Protein AF-A0A952J704-F1 (afdb_monomer_lite)

Foldseek 3Di:
DEEEEEPPDDPCVVVVCVVDPYHYYYCVNVVNPPPDPVVVVVVCVVVVPPYYDD

pLDDT: mean 95.69, std 1.83, range [89.56, 98.12]

Radius of gyration: 10.56 Å; chains: 1; bounding box: 23×17×27 Å

Sequence (54 aa):
MKILLDENIDVRFKLLFSNTIHEVFTVKDMRWNGIKNGKLLELLREYGFDCWIF

Structure (mmCIF, N/CA/C/O backbone):
dat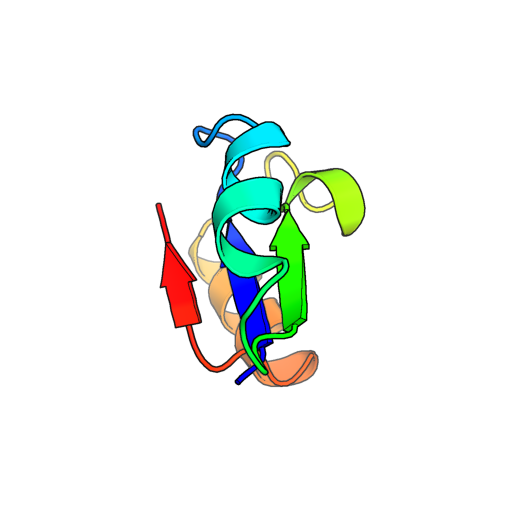a_AF-A0A952J704-F1
#
_entry.id   AF-A0A952J704-F1
#
loop_
_atom_site.group_PDB
_atom_site.id
_atom_site.type_symbol
_atom_site.label_atom_id
_atom_site.label_alt_id
_atom_site.label_comp_id
_atom_site.label_asym_id
_atom_site.label_entity_id
_atom_site.label_seq_id
_atom_site.pdbx_PDB_ins_code
_atom_site.Cartn_x
_atom_site.Cartn_y
_atom_site.Cartn_z
_atom_site.occupancy
_atom_site.B_iso_or_equiv
_atom_site.auth_seq_id
_atom_site.auth_comp_id
_atom_site.auth_asym_id
_atom_site.auth_atom_id
_atom_site.pdbx_PDB_model_num
ATOM 1 N N . MET A 1 1 ? -0.527 -6.448 -12.447 1.00 93.56 1 MET A N 1
ATOM 2 C CA . MET A 1 1 ? -0.834 -6.644 -11.012 1.00 93.56 1 MET A CA 1
ATOM 3 C C . MET A 1 1 ? -1.094 -5.292 -10.393 1.00 93.56 1 MET A C 1
ATOM 5 O O . MET A 1 1 ? -0.360 -4.357 -10.717 1.00 93.56 1 MET A O 1
ATOM 9 N N . LYS A 1 2 ? -2.090 -5.209 -9.519 1.00 97.56 2 LYS A N 1
ATOM 10 C CA . LYS A 1 2 ? -2.476 -3.994 -8.813 1.00 97.56 2 LYS A CA 1
ATOM 11 C C . LYS A 1 2 ? -1.863 -3.985 -7.414 1.00 97.56 2 LYS A C 1
ATOM 13 O O . LYS A 1 2 ? -2.100 -4.896 -6.623 1.00 97.56 2 LYS A O 1
ATOM 18 N N . ILE A 1 3 ? -1.042 -2.981 -7.133 1.00 97.75 3 ILE A N 1
ATOM 19 C CA . ILE A 1 3 ? -0.233 -2.876 -5.914 1.00 97.75 3 ILE A CA 1
ATOM 20 C C . ILE A 1 3 ? -0.717 -1.679 -5.098 1.00 97.75 3 ILE A C 1
ATOM 22 O O . ILE A 1 3 ? -0.863 -0.583 -5.643 1.00 97.75 3 ILE A O 1
ATOM 26 N N . LEU A 1 4 ? -0.941 -1.881 -3.800 1.00 97.81 4 LEU A N 1
ATOM 27 C CA . LEU A 1 4 ? -1.157 -0.801 -2.841 1.00 97.81 4 LEU A CA 1
ATOM 28 C C . LEU A 1 4 ? 0.120 -0.574 -2.026 1.00 97.81 4 LEU A C 1
ATOM 30 O O . LEU A 1 4 ? 0.657 -1.514 -1.444 1.00 97.81 4 LEU A O 1
ATOM 34 N N . LEU A 1 5 ? 0.587 0.669 -1.968 1.00 97.25 5 LEU A N 1
ATOM 35 C CA . LEU A 1 5 ? 1.642 1.119 -1.063 1.00 97.25 5 LEU A CA 1
ATOM 36 C C . LEU A 1 5 ? 1.011 1.715 0.193 1.00 97.25 5 LEU A C 1
ATOM 38 O O . LEU A 1 5 ? 0.114 2.559 0.087 1.00 97.25 5 LEU A O 1
ATOM 42 N N . ASP A 1 6 ? 1.485 1.283 1.354 1.00 95.75 6 ASP A N 1
ATOM 43 C CA . ASP A 1 6 ? 1.006 1.745 2.650 1.00 95.75 6 ASP A CA 1
ATOM 44 C C . ASP A 1 6 ? 1.332 3.225 2.924 1.00 95.75 6 ASP A C 1
ATOM 46 O O . ASP A 1 6 ? 2.097 3.873 2.205 1.00 95.75 6 ASP A O 1
ATOM 50 N N . GLU A 1 7 ? 0.710 3.788 3.960 1.00 93.69 7 GLU A N 1
ATOM 51 C CA . GLU A 1 7 ? 0.867 5.191 4.352 1.00 93.69 7 GLU A CA 1
ATOM 52 C C . GLU A 1 7 ? 2.265 5.523 4.890 1.00 93.69 7 GLU A C 1
ATOM 54 O O . GLU A 1 7 ? 2.668 6.689 4.877 1.00 93.69 7 GLU A O 1
ATOM 59 N N . ASN A 1 8 ? 3.021 4.511 5.314 1.00 93.00 8 ASN A N 1
ATOM 60 C CA . ASN A 1 8 ? 4.412 4.657 5.734 1.00 93.00 8 ASN A CA 1
ATOM 61 C C . ASN A 1 8 ? 5.421 4.677 4.559 1.00 93.00 8 ASN A C 1
ATOM 63 O O . ASN A 1 8 ? 6.598 4.976 4.783 1.00 93.00 8 ASN A O 1
ATOM 67 N N . ILE A 1 9 ? 4.988 4.411 3.319 1.00 94.50 9 ILE A N 1
ATOM 68 C CA . ILE A 1 9 ? 5.841 4.421 2.122 1.00 94.50 9 ILE A CA 1
ATOM 69 C C . ILE A 1 9 ? 5.779 5.787 1.429 1.00 94.50 9 ILE A C 1
ATOM 71 O O . ILE A 1 9 ? 4.712 6.349 1.180 1.00 94.50 9 ILE A O 1
ATOM 75 N N . ASP A 1 10 ? 6.946 6.319 1.050 1.00 94.12 10 ASP A N 1
ATOM 76 C CA . ASP A 1 10 ? 7.032 7.560 0.276 1.00 94.12 10 ASP A CA 1
ATOM 77 C C . ASP A 1 10 ? 6.278 7.425 -1.059 1.00 94.12 10 ASP A C 1
ATOM 79 O O . ASP A 1 10 ? 6.538 6.524 -1.857 1.00 94.12 10 ASP A O 1
ATOM 83 N N . VAL A 1 11 ? 5.378 8.369 -1.347 1.00 91.56 11 VAL A N 1
ATOM 84 C CA . VAL A 1 11 ? 4.546 8.362 -2.562 1.00 91.56 11 VAL A CA 1
ATOM 85 C C . VAL A 1 11 ? 5.353 8.331 -3.863 1.00 91.56 11 VAL A C 1
ATOM 87 O O . VAL A 1 11 ? 4.836 7.895 -4.889 1.00 91.56 11 VAL A O 1
ATOM 90 N N . ARG A 1 12 ? 6.616 8.779 -3.849 1.00 94.81 12 ARG A N 1
ATOM 91 C CA . ARG A 1 12 ? 7.527 8.740 -5.003 1.00 94.81 12 ARG A CA 1
ATOM 92 C C . ARG A 1 12 ? 8.023 7.330 -5.301 1.00 94.81 12 ARG A C 1
ATOM 94 O O . ARG A 1 12 ? 8.464 7.091 -6.419 1.00 94.81 12 ARG A O 1
ATOM 101 N N . PHE A 1 13 ? 7.908 6.385 -4.366 1.00 95.19 13 PHE A N 1
ATOM 102 C CA . PHE A 1 13 ? 8.275 4.986 -4.590 1.00 95.19 13 PHE A CA 1
ATOM 103 C C . PHE A 1 13 ? 7.486 4.366 -5.751 1.00 95.19 13 PHE A C 1
ATOM 105 O O . PHE A 1 13 ? 8.034 3.573 -6.515 1.00 95.19 13 PHE A O 1
ATOM 112 N N . LYS A 1 14 ? 6.244 4.820 -5.985 1.00 94.94 14 LYS A N 1
ATOM 113 C CA . LYS A 1 14 ? 5.452 4.403 -7.154 1.00 94.94 14 LYS A CA 1
ATOM 114 C C . LYS A 1 14 ? 6.145 4.694 -8.490 1.00 94.94 14 LYS A C 1
ATOM 116 O O . LYS A 1 14 ? 5.934 3.966 -9.452 1.00 94.94 14 LYS A O 1
ATOM 121 N N . LEU A 1 15 ? 7.010 5.714 -8.549 1.00 94.94 15 LEU A N 1
ATOM 122 C CA . LEU A 1 15 ? 7.738 6.086 -9.766 1.00 94.94 15 LEU A CA 1
ATOM 123 C C . LEU A 1 15 ? 8.739 5.010 -10.198 1.00 94.94 15 LEU A C 1
ATOM 125 O O . LEU A 1 15 ? 9.035 4.911 -11.387 1.00 94.94 15 LEU A O 1
ATOM 129 N N . LEU A 1 16 ? 9.217 4.171 -9.276 1.00 95.50 16 LEU A N 1
ATOM 130 C CA . LEU A 1 16 ? 10.110 3.056 -9.604 1.00 95.50 16 LEU A CA 1
ATOM 131 C C . LEU A 1 16 ? 9.417 1.981 -10.451 1.00 95.50 16 LEU A C 1
ATOM 133 O O . LEU A 1 16 ? 10.080 1.240 -11.170 1.00 95.50 16 LEU A O 1
ATOM 137 N N . PHE A 1 17 ? 8.083 1.939 -10.424 1.00 94.81 17 PHE A N 1
ATOM 138 C CA . PHE A 1 17 ? 7.276 1.020 -11.220 1.00 94.81 17 PHE A CA 1
ATOM 139 C C . PHE A 1 17 ? 6.881 1.596 -12.586 1.00 94.81 17 PHE A C 1
ATOM 141 O O . PHE A 1 17 ? 6.252 0.889 -13.369 1.00 94.81 17 PHE A O 1
ATOM 148 N N . SER A 1 18 ? 7.270 2.836 -12.918 1.00 93.38 18 SER A N 1
ATOM 149 C CA . SER A 1 18 ? 6.827 3.518 -14.152 1.00 93.38 18 SER A CA 1
ATOM 150 C C . SER A 1 18 ? 7.204 2.781 -15.442 1.00 93.38 18 SER A C 1
ATOM 152 O O . SER A 1 18 ? 6.537 2.951 -16.455 1.00 93.38 18 SER A O 1
ATOM 154 N N . ASN A 1 19 ? 8.252 1.951 -15.411 1.00 96.12 19 ASN A N 1
ATOM 155 C CA . ASN A 1 19 ? 8.706 1.151 -16.556 1.00 96.12 19 ASN A CA 1
ATOM 156 C C . ASN A 1 19 ? 8.187 -0.299 -16.519 1.00 96.12 19 ASN A C 1
ATOM 158 O O . ASN A 1 19 ? 8.751 -1.179 -17.166 1.00 96.12 19 ASN A O 1
ATOM 162 N N . THR A 1 20 ? 7.154 -0.575 -15.723 1.00 95.81 20 THR A N 1
ATOM 163 C CA . THR A 1 20 ? 6.588 -1.916 -15.526 1.00 95.81 20 THR A CA 1
ATOM 164 C C . THR A 1 20 ? 5.103 -1.943 -15.884 1.00 95.81 20 THR A C 1
ATOM 166 O O . THR A 1 20 ? 4.469 -0.904 -16.030 1.00 95.81 20 THR A O 1
ATOM 169 N N . ILE A 1 21 ? 4.526 -3.143 -15.980 1.00 96.62 21 ILE A N 1
ATOM 170 C CA . ILE A 1 21 ? 3.085 -3.349 -16.220 1.00 96.62 21 ILE A CA 1
ATOM 171 C C . ILE A 1 21 ? 2.230 -3.250 -14.939 1.00 96.62 21 ILE A C 1
ATOM 173 O O . ILE A 1 21 ? 1.070 -3.663 -14.932 1.00 96.62 21 ILE A O 1
ATOM 177 N N . HIS A 1 22 ? 2.812 -2.819 -13.818 1.00 96.75 22 HIS A N 1
ATOM 178 C CA . HIS A 1 22 ? 2.126 -2.779 -12.529 1.00 96.75 22 HIS A CA 1
ATOM 179 C C . HIS A 1 22 ? 1.303 -1.497 -12.377 1.00 96.75 22 HIS A C 1
ATOM 181 O O . HIS A 1 22 ? 1.790 -0.398 -12.629 1.00 96.75 22 HIS A O 1
ATOM 187 N N . GLU A 1 23 ? 0.069 -1.637 -11.896 1.00 97.12 23 GLU A N 1
ATOM 188 C CA . GLU A 1 23 ? -0.776 -0.508 -11.511 1.00 97.12 23 GLU A CA 1
ATOM 189 C C . GLU A 1 23 ? -0.556 -0.225 -10.025 1.00 97.12 23 GLU A C 1
ATOM 191 O O . GLU A 1 23 ? -0.952 -1.023 -9.174 1.00 97.12 23 GLU A O 1
ATOM 196 N N . VAL A 1 24 ? 0.114 0.882 -9.703 1.00 97.50 24 VAL A N 1
ATOM 197 C CA . VAL A 1 24 ? 0.539 1.183 -8.329 1.00 97.50 24 VAL A CA 1
ATOM 198 C C . VAL A 1 24 ? -0.237 2.367 -7.769 1.00 97.50 24 VAL A C 1
ATOM 200 O O . VAL A 1 24 ? -0.190 3.471 -8.314 1.00 97.50 24 VAL A O 1
ATOM 203 N N . PHE A 1 25 ? -0.907 2.135 -6.645 1.00 97.25 25 PHE A N 1
ATOM 204 C CA . PHE A 1 25 ? -1.656 3.132 -5.886 1.00 97.25 25 PHE A CA 1
ATOM 205 C C . PHE A 1 25 ? -1.061 3.264 -4.490 1.00 97.25 25 PHE A C 1
ATOM 207 O O . PHE A 1 25 ? -0.505 2.312 -3.950 1.00 97.25 25 PHE A O 1
ATOM 214 N N . THR A 1 26 ? -1.207 4.427 -3.873 1.00 96.88 26 THR A N 1
ATOM 215 C CA . THR A 1 26 ? -0.906 4.608 -2.448 1.00 96.88 26 THR A CA 1
ATOM 216 C C . THR A 1 26 ? -2.198 4.6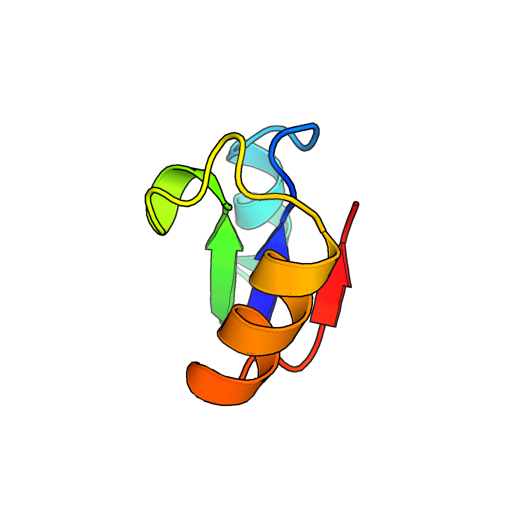26 -1.633 1.00 96.88 26 THR A C 1
ATOM 218 O O . THR A 1 26 ? -3.253 5.020 -2.137 1.00 96.88 26 THR A O 1
ATOM 221 N N . VAL A 1 27 ? -2.124 4.280 -0.345 1.00 96.12 27 VAL A N 1
ATOM 222 C CA . VAL A 1 27 ? -3.217 4.501 0.624 1.00 96.12 27 VAL A CA 1
ATOM 223 C C . VAL A 1 27 ? -3.718 5.951 0.560 1.00 96.12 27 VAL A C 1
ATOM 225 O O . VAL A 1 27 ? -4.920 6.213 0.650 1.00 96.12 27 VAL A O 1
ATOM 228 N N . LYS A 1 28 ? -2.816 6.904 0.296 1.00 94.38 28 LYS A N 1
ATOM 229 C CA . LYS A 1 28 ? -3.1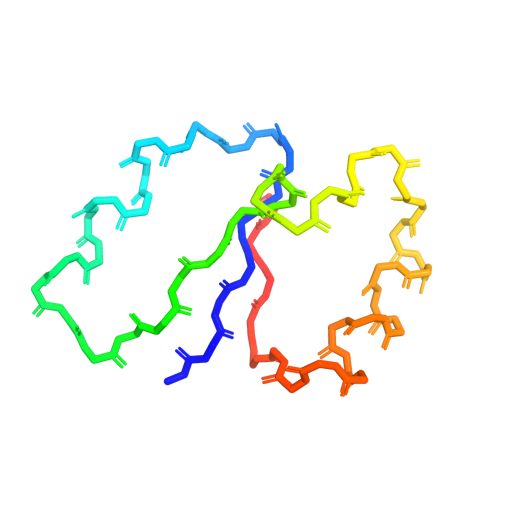50 8.316 0.108 1.00 94.38 28 LYS A CA 1
ATOM 230 C C . LYS A 1 28 ? -3.940 8.593 -1.175 1.00 94.38 28 LYS A C 1
ATOM 232 O O . LYS A 1 28 ? -4.929 9.322 -1.097 1.00 94.38 28 LYS A O 1
ATOM 237 N N . ASP A 1 29 ? -3.553 8.006 -2.312 1.00 95.62 29 ASP A N 1
ATOM 238 C CA . ASP A 1 29 ? -4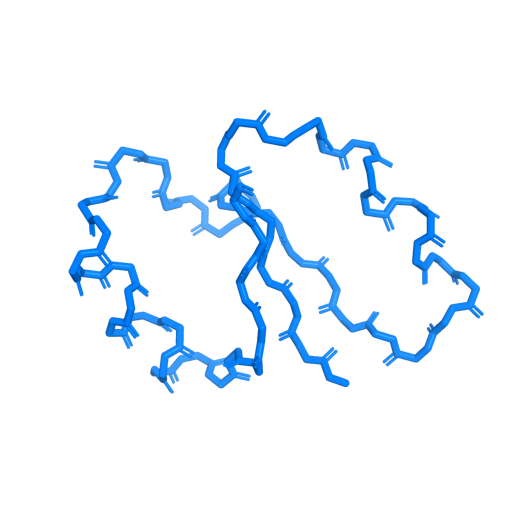.286 8.116 -3.588 1.00 95.62 29 ASP A CA 1
ATOM 239 C C . ASP A 1 29 ? -5.726 7.593 -3.430 1.00 95.62 29 ASP A C 1
ATOM 241 O O . ASP A 1 29 ? -6.674 8.209 -3.917 1.00 95.62 29 ASP A O 1
ATOM 245 N N . MET A 1 30 ? -5.892 6.505 -2.670 1.00 96.44 30 MET A N 1
ATOM 246 C CA . MET A 1 30 ? -7.188 5.877 -2.388 1.00 96.44 30 MET A CA 1
ATOM 247 C C . MET A 1 30 ? -7.993 6.574 -1.278 1.00 96.44 30 MET A C 1
ATOM 249 O O . MET A 1 30 ? -9.150 6.228 -1.049 1.00 96.44 30 MET A O 1
ATOM 253 N N . ARG A 1 31 ? -7.410 7.569 -0.591 1.00 96.00 31 ARG A N 1
ATOM 254 C CA . ARG A 1 31 ? -7.978 8.227 0.603 1.00 96.00 31 ARG A CA 1
ATOM 255 C C . ARG A 1 31 ? -8.292 7.250 1.748 1.00 96.00 31 ARG A C 1
ATOM 257 O O . ARG A 1 31 ? -9.273 7.424 2.464 1.00 96.00 31 ARG A O 1
ATOM 264 N N . TRP A 1 32 ? -7.442 6.245 1.937 1.00 96.50 32 TRP A N 1
ATOM 265 C CA . TRP A 1 32 ? -7.587 5.186 2.943 1.00 96.50 32 TRP A CA 1
ATOM 266 C C . TRP A 1 32 ? -6.698 5.373 4.185 1.00 96.50 32 TRP A C 1
ATOM 268 O O . TRP A 1 32 ? -6.551 4.444 4.973 1.00 96.50 32 TRP A O 1
ATOM 278 N N . ASN A 1 33 ? -6.095 6.552 4.373 1.00 93.69 33 ASN A N 1
ATOM 279 C CA . ASN A 1 33 ? -5.188 6.807 5.503 1.00 93.69 33 ASN A CA 1
ATOM 280 C C . ASN A 1 33 ? -5.895 6.585 6.852 1.00 93.69 33 ASN A C 1
ATOM 282 O O . ASN A 1 33 ? -7.030 7.033 7.039 1.00 93.69 33 ASN A O 1
ATOM 286 N N . GLY A 1 34 ? -5.219 5.920 7.789 1.00 92.06 34 GLY A N 1
ATOM 287 C CA . GLY A 1 34 ? -5.743 5.622 9.125 1.00 92.06 34 GLY A CA 1
ATOM 288 C C . GLY A 1 34 ? -6.830 4.537 9.177 1.00 92.06 34 GLY A C 1
ATOM 289 O O . GLY A 1 34 ? -7.420 4.311 10.239 1.00 92.06 34 GLY A O 1
ATOM 290 N N . ILE A 1 35 ? -7.119 3.850 8.065 1.00 94.88 35 ILE A N 1
ATOM 291 C CA . ILE A 1 35 ? -7.982 2.664 8.071 1.00 94.88 35 ILE A CA 1
ATOM 292 C C . ILE A 1 35 ? -7.232 1.507 8.740 1.00 94.88 35 ILE A C 1
ATOM 294 O O . ILE A 1 35 ? -6.102 1.190 8.391 1.00 94.88 35 ILE A O 1
ATOM 298 N N . LYS A 1 36 ? -7.883 0.821 9.689 1.00 94.69 36 LYS A N 1
ATOM 299 C CA . LYS A 1 36 ? -7.302 -0.361 10.346 1.00 94.69 36 LYS A CA 1
ATOM 300 C C . LYS A 1 36 ? -6.967 -1.448 9.321 1.00 94.69 36 LYS A C 1
ATOM 302 O O . LYS A 1 36 ? -7.813 -1.770 8.490 1.00 94.69 36 LYS A O 1
ATOM 307 N N . ASN A 1 37 ? -5.828 -2.120 9.489 1.00 92.50 37 ASN A N 1
ATOM 308 C CA . ASN A 1 37 ? -5.342 -3.176 8.587 1.00 92.50 37 ASN A CA 1
ATOM 309 C C . ASN A 1 37 ? -6.403 -4.229 8.232 1.00 92.50 37 ASN A C 1
ATOM 311 O O . ASN A 1 37 ? -6.526 -4.603 7.075 1.00 92.50 37 ASN A O 1
ATOM 315 N N . GLY A 1 38 ? -7.225 -4.670 9.194 1.00 94.88 38 GLY A N 1
ATOM 316 C CA . GLY A 1 38 ? -8.310 -5.622 8.915 1.00 94.88 38 GLY A CA 1
ATOM 317 C C . GLY A 1 38 ? -9.317 -5.101 7.883 1.00 94.88 38 GLY A C 1
ATOM 318 O O . GLY A 1 38 ? -9.680 -5.819 6.957 1.00 94.88 38 GLY A O 1
ATOM 319 N N . LYS A 1 39 ? -9.703 -3.823 7.986 1.00 96.56 39 LYS A N 1
ATOM 320 C CA . LYS A 1 39 ? -10.588 -3.180 7.011 1.00 96.56 39 LYS A CA 1
ATOM 321 C C . LYS A 1 39 ? -9.870 -2.902 5.690 1.00 96.56 39 LYS A C 1
ATOM 323 O O . LYS A 1 39 ? -10.482 -3.007 4.633 1.00 96.56 39 LYS A O 1
ATOM 328 N N . LEU A 1 40 ? -8.576 -2.591 5.740 1.00 96.25 40 LEU A N 1
ATOM 329 C CA . LEU A 1 40 ? -7.762 -2.402 4.544 1.00 96.25 40 LEU A CA 1
ATOM 330 C C . LEU A 1 40 ? -7.657 -3.699 3.727 1.00 96.25 40 LEU A C 1
ATOM 332 O O . LEU A 1 40 ? -7.825 -3.662 2.516 1.00 96.25 40 LEU A O 1
ATOM 336 N N . LEU A 1 41 ? -7.486 -4.854 4.378 1.00 96.19 41 LEU A N 1
ATOM 337 C CA . LEU A 1 41 ? -7.490 -6.167 3.721 1.00 96.19 41 LEU A CA 1
ATOM 338 C C . LEU A 1 41 ? -8.820 -6.471 3.012 1.00 96.19 41 LEU A C 1
ATOM 340 O O . LEU A 1 41 ? -8.813 -7.042 1.921 1.00 96.19 41 LEU A O 1
ATOM 344 N N . GLU A 1 42 ? -9.957 -6.075 3.590 1.00 97.88 42 GLU A N 1
ATOM 345 C CA . GLU A 1 42 ? -11.257 -6.171 2.909 1.00 97.88 42 GLU A CA 1
ATOM 346 C C . GLU A 1 42 ? -11.299 -5.295 1.652 1.00 97.88 42 GLU A C 1
ATOM 348 O O . GLU A 1 42 ? -11.689 -5.773 0.589 1.00 97.88 42 GLU A O 1
ATOM 353 N N . LEU A 1 43 ? -10.837 -4.045 1.755 1.00 97.50 43 LEU A N 1
ATOM 354 C CA . LEU A 1 43 ? -10.793 -3.103 0.636 1.00 97.50 43 LEU A CA 1
ATOM 355 C C . LEU A 1 43 ? -9.842 -3.566 -0.475 1.00 97.50 43 LEU A C 1
ATOM 357 O O . LEU A 1 43 ? -10.167 -3.443 -1.652 1.00 97.50 43 LEU A O 1
ATOM 361 N N . LEU A 1 44 ? -8.696 -4.156 -0.128 1.00 97.19 44 LEU A N 1
ATOM 362 C CA . LEU A 1 44 ? -7.782 -4.755 -1.101 1.00 97.19 44 LEU A CA 1
ATOM 363 C C . LEU A 1 44 ? -8.492 -5.837 -1.923 1.00 97.19 44 LEU A C 1
ATOM 365 O O . LEU A 1 44 ? -8.396 -5.833 -3.148 1.00 97.19 44 LEU A O 1
ATOM 369 N N . ARG A 1 45 ? -9.260 -6.718 -1.269 1.00 97.44 45 ARG A N 1
ATOM 370 C CA . ARG A 1 45 ? -10.040 -7.764 -1.950 1.00 97.44 45 ARG A CA 1
ATOM 371 C C . ARG A 1 45 ? -11.169 -7.185 -2.799 1.00 97.44 45 ARG A C 1
ATOM 373 O O . ARG A 1 45 ? -11.350 -7.621 -3.929 1.00 97.44 45 ARG A O 1
ATOM 380 N N . GLU A 1 46 ? -11.909 -6.214 -2.268 1.00 98.12 46 GLU A N 1
ATOM 381 C CA . GLU A 1 46 ? -13.032 -5.563 -2.955 1.00 98.12 46 GLU A CA 1
ATOM 382 C C . GLU A 1 46 ? -12.579 -4.814 -4.220 1.00 98.12 46 GLU A C 1
ATOM 384 O O . GLU A 1 46 ? -13.234 -4.891 -5.256 1.00 98.12 46 GLU A O 1
ATOM 389 N N . TYR A 1 47 ? -11.424 -4.145 -4.166 1.00 97.62 47 TYR A N 1
ATOM 390 C CA . TYR A 1 47 ? -10.875 -3.350 -5.271 1.00 97.62 47 TYR A CA 1
ATOM 391 C C . TYR A 1 47 ? -9.878 -4.118 -6.155 1.00 97.62 47 TYR A C 1
ATOM 393 O O . TYR A 1 47 ? -9.266 -3.510 -7.043 1.00 97.62 47 TYR A O 1
ATOM 401 N N . GLY A 1 48 ? -9.704 -5.424 -5.925 1.00 97.75 48 GLY A N 1
ATOM 402 C CA . GLY A 1 48 ? -8.876 -6.307 -6.750 1.00 97.75 48 GLY A CA 1
ATOM 403 C C . GLY A 1 48 ? -7.377 -6.006 -6.694 1.00 97.75 48 GLY A C 1
ATOM 404 O O . GLY A 1 48 ? -6.713 -6.018 -7.725 1.00 97.75 48 GLY A O 1
ATOM 405 N N . PHE A 1 49 ? -6.845 -5.672 -5.519 1.00 98.06 49 PHE A N 1
ATOM 406 C CA . PHE A 1 49 ? -5.405 -5.543 -5.309 1.00 98.06 49 PHE A CA 1
ATOM 407 C C . PHE A 1 49 ? -4.753 -6.915 -5.126 1.00 98.06 49 PHE A C 1
ATOM 409 O O . PHE A 1 49 ? -5.196 -7.721 -4.310 1.00 98.06 49 PHE A O 1
ATOM 416 N N . ASP A 1 50 ? -3.661 -7.145 -5.851 1.00 97.75 50 ASP A N 1
ATOM 417 C CA . ASP A 1 50 ? -2.897 -8.395 -5.811 1.00 97.75 50 ASP A CA 1
ATOM 418 C C . ASP A 1 50 ? -1.815 -8.376 -4.724 1.00 97.75 50 ASP A C 1
ATOM 420 O O . ASP A 1 50 ? -1.365 -9.422 -4.259 1.00 97.75 50 ASP A O 1
ATOM 424 N N . CYS A 1 51 ? -1.345 -7.183 -4.351 1.00 96.00 51 CYS A N 1
ATOM 425 C CA . CYS A 1 51 ? -0.239 -7.004 -3.420 1.00 96.00 51 CYS A CA 1
ATOM 426 C C . CYS A 1 51 ? -0.424 -5.729 -2.594 1.00 96.00 51 CYS A C 1
ATOM 428 O O . CYS A 1 51 ? -0.839 -4.691 -3.112 1.00 96.00 51 CYS A O 1
ATOM 430 N N . TRP A 1 52 ? -0.071 -5.813 -1.315 1.00 96.25 52 TRP A N 1
ATOM 431 C CA . TRP A 1 52 ? 0.043 -4.677 -0.411 1.00 96.25 52 TRP A CA 1
ATOM 432 C C . TRP A 1 52 ? 1.449 -4.668 0.184 1.00 96.25 52 TRP A C 1
ATOM 434 O O . TRP A 1 52 ? 1.896 -5.679 0.727 1.00 96.25 52 TRP A O 1
ATOM 4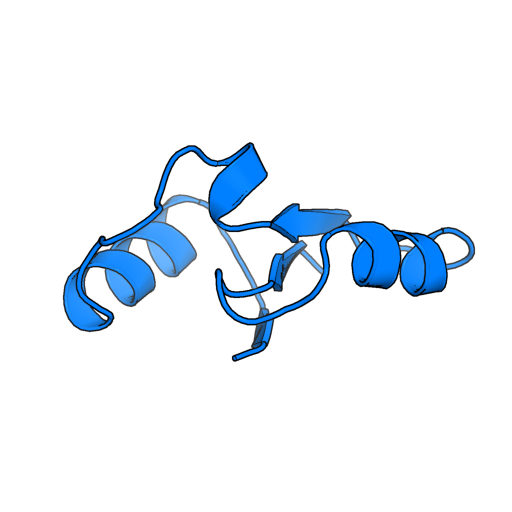44 N N . ILE A 1 53 ? 2.145 -3.544 0.022 1.00 94.94 53 ILE A N 1
ATOM 445 C CA . ILE A 1 53 ? 3.492 -3.308 0.545 1.00 94.94 53 ILE A CA 1
ATOM 446 C C . ILE A 1 53 ? 3.355 -2.327 1.708 1.00 94.94 53 ILE A C 1
ATOM 448 O O . ILE A 1 53 ? 2.833 -1.229 1.505 1.00 94.94 53 ILE A O 1
ATOM 452 N N . PHE A 1 54 ? 3.811 -2.746 2.887 1.00 89.56 54 PHE A N 1
ATOM 453 C CA . PHE A 1 54 ? 3.804 -2.010 4.151 1.00 89.56 54 PHE A CA 1
ATOM 454 C C . PHE A 1 54 ? 5.211 -1.943 4.749 1.00 89.56 54 PHE A C 1
ATOM 456 O O . PHE A 1 54 ? 6.100 -2.681 4.264 1.00 89.56 54 PHE A O 1
#

Secondary structure (DSSP, 8-state):
-EEEEPTTS-G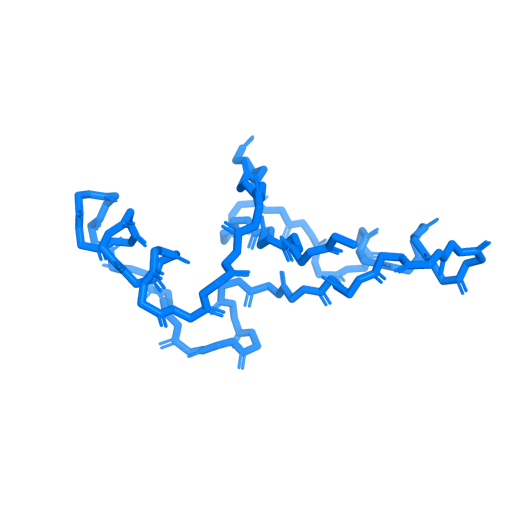GGGGGGTTSS-EEEETTTTT-TT--HHHHHHHHHHTT-SEEE-